Protein AF-A0A9Q9CZK9-F1 (afdb_monomer_lite)

Foldseek 3Di:
DDDDDDDDPPVVVVVVVVVVVVVVVVVVPDPQQQQDCPLVVVLLVQFPWKKKWADDPDDPDDIDIDTDDSVVVSVCVRRFQWDWDDDQFWIWIDTPNGIIMTGGGDPVCRPPPVVVVVSVVSVVVSNVVSVVVVVVSVVVVVVVVVVVVD

Radius of gyration: 21.62 Å; chains: 1; bounding box: 77×28×51 Å

Sequence (150 aa):
MQNTAQIFDLNAKRIEKQAEQTVSQLLVNMDLPNLSCDALKSVLTMTQSIVYISGGVEYGEPRVVRQAEPEQLIYAASNQLFQYEMFDDRIRVTFDGEYTYDLYLDEHHIGDLNILALVKSALDTESEVRSTQNQIHQRKLMAGFEASMF

pLDDT: mean 71.79, std 18.1, range [35.94, 94.0]

Secondary structure (DSSP, 8-state):
---------HHHHHHHHHHHHHHHHHHHHS-------HHHHHHHTTEEEEEEEE--SSTTPPPEEEE--HHHHHHHHHHS-EEEEE-SSEEEEEETTTEEEEEEEPTTTTT-HHHHHHHHHHHHHHHHHHHHHHHHHHHHHHHHHHHT--

Structure (mmCIF, N/CA/C/O backbone):
data_AF-A0A9Q9CZK9-F1
#
_entry.id   AF-A0A9Q9CZK9-F1
#
loop_
_atom_site.group_PDB
_atom_site.id
_atom_site.type_symbol
_atom_site.label_atom_id
_atom_site.label_alt_id
_atom_site.label_comp_id
_atom_site.label_asym_id
_atom_site.label_entity_id
_atom_site.label_seq_id
_atom_site.pdbx_PDB_ins_code
_atom_site.Cartn_x
_atom_site.Cartn_y
_atom_site.Cartn_z
_atom_site.occupancy
_atom_site.B_iso_or_equiv
_atom_site.auth_seq_id
_atom_site.auth_comp_id
_atom_site.auth_asym_id
_atom_site.auth_atom_id
_atom_site.pdbx_PDB_model_num
ATOM 1 N N . MET A 1 1 ? -59.302 -18.366 0.721 1.00 37.88 1 MET A N 1
ATOM 2 C CA . MET A 1 1 ? -57.914 -17.861 0.667 1.00 37.88 1 MET A CA 1
ATOM 3 C C . MET A 1 1 ? -57.723 -16.956 1.876 1.00 37.88 1 MET A C 1
ATOM 5 O O . MET A 1 1 ? -58.452 -15.981 1.990 1.00 37.88 1 MET A O 1
ATOM 9 N N . GLN A 1 2 ? -56.886 -17.353 2.837 1.00 35.94 2 GLN A N 1
ATOM 10 C CA . GLN A 1 2 ? -56.620 -16.576 4.056 1.00 35.94 2 GLN A CA 1
ATOM 11 C C . GLN A 1 2 ? -55.507 -15.560 3.773 1.00 35.94 2 GLN A C 1
ATOM 13 O O . GLN A 1 2 ? -54.472 -15.927 3.227 1.00 35.94 2 GLN A O 1
ATOM 18 N N . ASN A 1 3 ? -55.748 -14.294 4.117 1.00 39.06 3 ASN A N 1
ATOM 19 C CA . ASN A 1 3 ? -54.799 -13.191 3.984 1.00 39.06 3 ASN A CA 1
ATOM 20 C C . ASN A 1 3 ? -53.977 -13.109 5.280 1.00 39.06 3 ASN A C 1
ATOM 22 O O . ASN A 1 3 ? -54.520 -12.768 6.330 1.00 39.06 3 ASN A O 1
ATOM 26 N N . THR A 1 4 ? -52.692 -13.450 5.231 1.00 37.94 4 THR A N 1
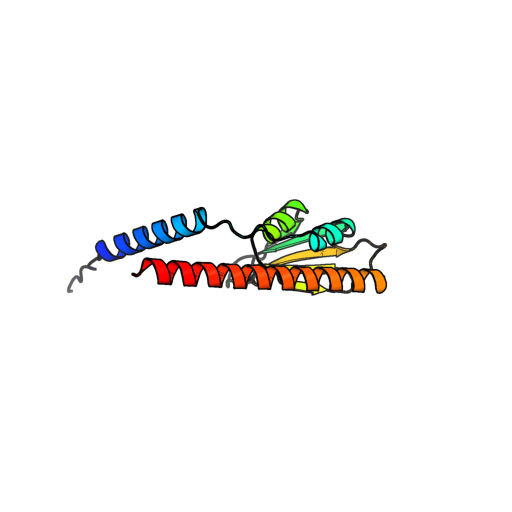ATOM 27 C CA . THR A 1 4 ? -51.752 -13.262 6.343 1.00 37.94 4 THR A CA 1
ATOM 28 C C . THR A 1 4 ? -51.163 -11.856 6.270 1.00 37.94 4 THR A C 1
ATOM 30 O O . THR A 1 4 ? -50.333 -11.558 5.416 1.00 37.94 4 THR A O 1
ATOM 33 N N . ALA A 1 5 ? -51.599 -10.971 7.168 1.00 43.53 5 ALA A N 1
ATOM 34 C CA . ALA A 1 5 ? -50.955 -9.677 7.363 1.00 43.53 5 ALA A CA 1
ATOM 35 C C . ALA A 1 5 ? -49.556 -9.892 7.968 1.00 43.53 5 ALA A C 1
ATOM 37 O O . ALA A 1 5 ? -49.425 -10.486 9.038 1.00 43.53 5 ALA A O 1
ATOM 38 N N . GLN A 1 6 ? -48.513 -9.417 7.283 1.00 50.44 6 GLN A N 1
ATOM 39 C CA . GLN A 1 6 ? -47.160 -9.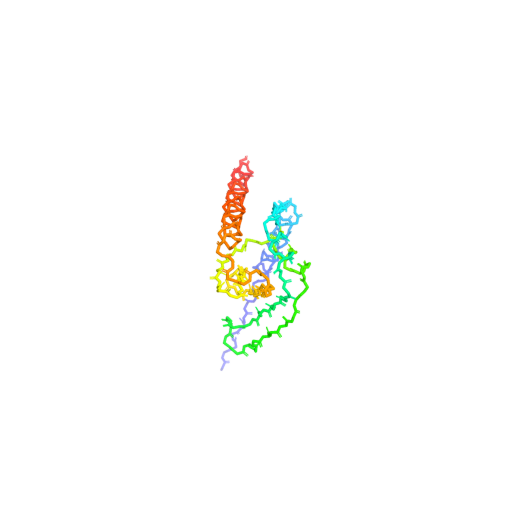349 7.835 1.00 50.44 6 GLN A CA 1
ATOM 40 C C . GLN A 1 6 ? -47.129 -8.261 8.913 1.00 50.44 6 GLN A C 1
ATOM 42 O O . GLN A 1 6 ? -47.262 -7.073 8.616 1.00 50.44 6 GLN A O 1
ATOM 47 N N . ILE A 1 7 ? -46.992 -8.666 10.175 1.00 44.25 7 ILE A N 1
ATOM 48 C CA . ILE A 1 7 ? -46.824 -7.743 11.298 1.00 44.25 7 ILE A CA 1
ATOM 49 C C . ILE A 1 7 ? -45.396 -7.194 11.220 1.00 44.25 7 ILE A C 1
ATOM 51 O O . ILE A 1 7 ? -44.436 -7.884 11.547 1.00 44.25 7 ILE A O 1
ATOM 55 N N . PHE A 1 8 ? -45.256 -5.957 10.743 1.00 43.50 8 PHE A N 1
ATOM 56 C CA . PHE A 1 8 ? -43.999 -5.218 10.806 1.00 43.50 8 PHE A CA 1
ATOM 57 C C . PHE A 1 8 ? -43.785 -4.721 12.235 1.00 43.50 8 PHE A C 1
ATOM 59 O O . PHE A 1 8 ? -44.473 -3.805 12.690 1.00 43.50 8 PHE A O 1
ATOM 66 N N . ASP A 1 9 ? -42.820 -5.315 12.935 1.00 49.69 9 ASP A N 1
ATOM 67 C CA . ASP A 1 9 ? -42.411 -4.858 14.258 1.00 49.69 9 ASP A CA 1
ATOM 68 C C . ASP A 1 9 ? -41.597 -3.558 14.134 1.00 49.69 9 ASP A C 1
ATOM 70 O O . ASP A 1 9 ? -40.387 -3.540 13.896 1.00 49.69 9 ASP A O 1
ATOM 74 N N . LEU A 1 10 ? -42.305 -2.434 14.238 1.00 46.66 10 LEU A N 1
ATOM 75 C CA . LEU A 1 10 ? -41.739 -1.085 14.198 1.00 46.66 10 LEU A CA 1
ATOM 76 C C . LEU A 1 10 ? -40.731 -0.837 15.332 1.00 46.66 10 LEU A C 1
ATOM 78 O O . LEU A 1 10 ? -39.875 0.040 15.189 1.00 46.66 10 LEU A O 1
ATOM 82 N N . ASN A 1 11 ? -40.795 -1.602 16.428 1.00 48.53 11 ASN A N 1
ATOM 83 C CA . ASN A 1 11 ? -39.846 -1.465 17.528 1.00 48.53 11 ASN A CA 1
ATOM 84 C C . ASN A 1 11 ? -38.481 -2.052 17.160 1.00 48.53 11 ASN A C 1
ATOM 86 O O . ASN A 1 11 ? -37.470 -1.425 17.464 1.00 48.53 11 ASN A O 1
ATOM 90 N N . ALA A 1 12 ? -38.438 -3.169 16.425 1.00 50.00 12 ALA A N 1
ATOM 91 C CA . ALA A 1 12 ? -37.184 -3.766 15.956 1.00 50.00 12 ALA A CA 1
ATOM 92 C C . ALA A 1 12 ? -36.405 -2.809 15.034 1.00 50.00 12 ALA A C 1
ATOM 94 O O . ALA A 1 12 ? -35.232 -2.534 15.274 1.00 50.00 12 ALA A O 1
ATOM 95 N N . LYS A 1 13 ? -37.088 -2.182 14.065 1.00 52.78 13 LYS A N 1
ATOM 96 C CA . LYS A 1 13 ? -36.474 -1.178 13.171 1.00 52.78 13 LYS A CA 1
ATOM 97 C C . LYS A 1 13 ? -36.004 0.081 13.898 1.00 52.78 13 LYS A C 1
ATOM 99 O O . LYS A 1 13 ? -35.045 0.726 13.480 1.00 52.78 13 LYS A O 1
ATOM 104 N N . ARG A 1 14 ? -36.695 0.478 14.970 1.00 46.56 14 ARG A N 1
ATOM 105 C CA . ARG A 1 14 ? -36.302 1.636 15.782 1.00 46.56 14 ARG A CA 1
ATOM 106 C C . ARG A 1 14 ? -35.059 1.330 16.625 1.00 46.56 14 ARG A C 1
ATOM 108 O O . ARG A 1 14 ? -34.223 2.217 16.774 1.00 46.56 14 ARG A O 1
ATOM 115 N N . ILE A 1 15 ? -34.931 0.097 17.117 1.00 49.25 15 ILE A N 1
ATOM 116 C CA . ILE A 1 15 ? -33.750 -0.384 17.845 1.00 49.25 15 ILE A CA 1
ATOM 117 C C . ILE A 1 15 ? -32.550 -0.520 16.899 1.00 49.25 15 ILE A C 1
ATOM 119 O O . ILE A 1 15 ? -31.483 -0.023 17.242 1.00 49.25 15 ILE A O 1
ATOM 123 N N . GLU A 1 16 ? -32.719 -1.079 15.694 1.00 44.81 16 GLU A N 1
ATOM 124 C CA . GLU A 1 16 ? -31.659 -1.119 14.667 1.00 44.81 16 GLU A CA 1
ATOM 125 C C . GLU A 1 16 ? -31.155 0.281 14.325 1.00 44.81 16 GLU A C 1
ATOM 127 O O . GLU A 1 16 ? -29.959 0.542 14.382 1.00 44.81 16 GLU A O 1
ATOM 132 N N . LYS A 1 17 ? -32.067 1.225 14.070 1.00 50.62 17 LYS A N 1
ATOM 133 C CA . LYS A 1 17 ? -31.688 2.597 13.722 1.00 50.62 17 LYS A CA 1
ATOM 134 C C . LYS A 1 17 ? -30.999 3.333 14.878 1.00 50.62 17 LYS A C 1
ATOM 136 O O . LYS A 1 17 ? -30.125 4.161 14.643 1.00 50.62 17 LYS A O 1
ATOM 141 N N . GLN A 1 18 ? -31.373 3.039 16.125 1.00 48.50 18 GLN A N 1
ATOM 142 C CA . GLN A 1 18 ? -30.670 3.555 17.303 1.00 48.50 18 GLN A CA 1
ATOM 143 C C . GLN A 1 18 ? -29.299 2.895 17.483 1.00 48.50 18 GLN A C 1
ATOM 145 O O . GLN A 1 18 ? -28.349 3.595 17.819 1.00 48.50 18 GLN A O 1
ATOM 150 N N . ALA A 1 19 ? -29.163 1.596 17.216 1.00 42.44 19 ALA A N 1
ATOM 151 C CA . ALA A 1 19 ? -27.881 0.898 17.249 1.00 42.44 19 ALA A CA 1
ATOM 152 C C . ALA A 1 19 ? -26.938 1.414 16.152 1.00 42.44 19 ALA A C 1
ATOM 154 O O . ALA A 1 19 ? -25.798 1.744 16.453 1.00 42.44 19 ALA A O 1
ATOM 155 N N . GLU A 1 20 ? -27.424 1.609 14.924 1.00 40.88 20 GLU A N 1
ATOM 156 C CA . GLU A 1 20 ? -26.670 2.225 13.824 1.00 40.88 20 GLU A CA 1
ATOM 157 C C . GLU A 1 20 ? -26.231 3.651 14.161 1.00 40.88 20 GLU A C 1
ATOM 159 O O . GLU A 1 20 ? -25.087 4.022 13.906 1.00 40.88 20 GLU A O 1
ATOM 164 N N . GLN A 1 21 ? -27.107 4.450 14.778 1.00 44.31 21 GLN A N 1
ATOM 165 C CA . GLN A 1 21 ? -26.766 5.802 15.228 1.00 44.31 21 GLN A CA 1
ATOM 166 C C . GLN A 1 21 ? -25.753 5.790 16.377 1.00 44.31 21 GLN A C 1
ATOM 168 O O . GLN A 1 21 ? -24.877 6.649 16.411 1.00 44.31 21 GLN A O 1
ATOM 173 N N . THR A 1 22 ? -25.827 4.810 17.276 1.00 44.69 22 THR A N 1
ATOM 174 C CA . THR A 1 22 ? -24.887 4.660 18.397 1.00 44.69 22 THR A CA 1
ATOM 175 C C . THR A 1 22 ? -23.521 4.172 17.911 1.00 44.69 22 THR A C 1
ATOM 177 O O . THR A 1 22 ? -22.503 4.727 18.308 1.00 44.69 22 THR A O 1
ATOM 180 N N . 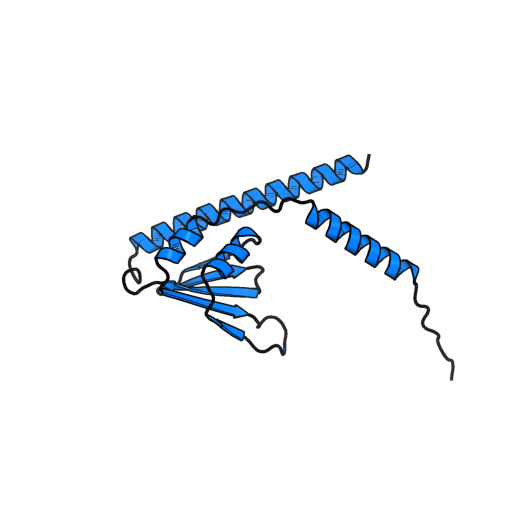VAL A 1 23 ? -23.479 3.207 16.986 1.00 42.53 23 VAL A N 1
ATOM 181 C CA . VAL A 1 23 ? -22.249 2.730 16.332 1.00 42.53 23 VAL A CA 1
ATOM 182 C C . VAL A 1 23 ? -21.626 3.847 15.497 1.00 42.53 23 VAL A C 1
ATOM 184 O O . VAL A 1 23 ? -20.431 4.089 15.607 1.00 42.53 23 VAL A O 1
ATOM 187 N N . SER A 1 24 ? -22.429 4.606 14.746 1.00 36.31 24 SER A N 1
ATOM 188 C CA . SER A 1 24 ? -21.943 5.760 13.977 1.00 36.31 24 SER A CA 1
ATOM 189 C C . SER A 1 24 ? -21.408 6.878 14.881 1.00 36.31 24 SER A C 1
ATOM 191 O O . SER A 1 24 ? -20.394 7.486 14.557 1.00 36.31 24 SER A O 1
ATOM 193 N N . GLN A 1 25 ? -22.030 7.140 16.037 1.00 37.00 25 GLN A N 1
ATOM 194 C CA . GLN A 1 25 ? -21.534 8.126 17.011 1.00 37.00 25 GLN A CA 1
ATOM 195 C C . GLN A 1 25 ? -20.298 7.644 17.790 1.00 37.00 25 GLN A C 1
ATOM 197 O O . GLN A 1 25 ? -19.461 8.467 18.160 1.00 37.00 25 GLN A O 1
ATOM 202 N N . LEU A 1 26 ? -20.154 6.334 18.016 1.00 42.31 26 LEU A N 1
ATOM 203 C CA . LEU A 1 26 ? -18.946 5.731 18.591 1.00 42.31 26 LEU A CA 1
ATOM 204 C C . LEU A 1 26 ? -17.778 5.770 17.597 1.00 42.31 26 LEU A C 1
ATOM 206 O O . LEU A 1 26 ? -16.672 6.130 17.984 1.00 42.31 26 LEU A O 1
ATOM 210 N N . LEU A 1 27 ? -18.032 5.491 16.316 1.00 43.06 27 LEU A N 1
ATOM 211 C CA . LEU A 1 27 ? -17.027 5.544 15.248 1.00 43.06 27 LEU A CA 1
ATOM 212 C C . LEU A 1 27 ? -16.548 6.973 14.949 1.00 43.06 27 LEU A C 1
ATOM 214 O O . LEU A 1 27 ? -15.380 7.161 14.637 1.00 43.06 27 LEU A O 1
ATOM 218 N N . VAL A 1 28 ? -17.418 7.982 15.077 1.00 44.12 28 VAL A N 1
ATOM 219 C CA . VAL A 1 28 ? -17.069 9.400 14.840 1.00 44.12 28 VAL A CA 1
ATOM 220 C C . VAL A 1 28 ? -16.275 10.023 16.002 1.00 44.12 28 VAL A C 1
ATOM 222 O O . VAL A 1 28 ? -15.544 10.983 15.784 1.00 44.12 28 VAL A O 1
ATOM 225 N N . ASN A 1 29 ? -16.372 9.473 17.219 1.00 39.31 29 ASN A N 1
ATOM 226 C CA . ASN A 1 29 ? -15.594 9.921 18.387 1.00 39.31 29 ASN A CA 1
ATOM 227 C C . ASN A 1 29 ? -14.375 9.037 18.693 1.00 39.31 29 ASN A C 1
ATOM 229 O O . ASN A 1 29 ? -13.624 9.317 19.630 1.00 39.31 29 ASN A O 1
ATOM 233 N N . MET A 1 30 ? -14.177 7.963 17.933 1.00 43.94 30 MET A N 1
ATOM 234 C CA . MET A 1 30 ? -12.943 7.201 17.964 1.00 43.94 30 MET A CA 1
ATOM 235 C C . MET A 1 30 ? -11.958 7.883 17.023 1.00 43.94 30 MET A C 1
ATOM 237 O O . MET A 1 30 ? -12.102 7.786 15.809 1.00 43.94 30 MET A O 1
ATOM 241 N N . ASP A 1 31 ? -10.951 8.554 17.587 1.00 47.28 31 ASP A N 1
ATOM 242 C CA . ASP A 1 31 ? -9.704 8.834 16.876 1.00 47.28 31 ASP A CA 1
ATOM 243 C C . ASP A 1 31 ? -9.207 7.500 16.303 1.00 47.28 31 ASP A C 1
ATOM 245 O O . ASP A 1 31 ? -8.590 6.691 17.010 1.00 47.28 31 ASP A O 1
ATOM 249 N N . LEU A 1 32 ? -9.528 7.231 15.034 1.00 50.25 32 LEU A N 1
ATOM 250 C CA . LEU A 1 32 ? -8.851 6.194 14.278 1.00 50.25 32 LEU A CA 1
ATOM 251 C C . LEU A 1 32 ? -7.363 6.520 14.411 1.00 50.25 32 LEU A C 1
ATOM 253 O O . LEU A 1 32 ? -6.982 7.676 14.190 1.00 50.25 32 LEU A O 1
ATOM 257 N N . PRO A 1 33 ? -6.520 5.567 14.843 1.00 51.78 33 PRO A N 1
ATOM 258 C CA . PRO A 1 33 ? -5.098 5.835 14.927 1.00 51.78 33 PRO A CA 1
ATOM 259 C C . PRO A 1 33 ? -4.665 6.306 13.542 1.00 51.78 33 PRO A C 1
ATOM 261 O O . PRO A 1 33 ? -4.838 5.573 12.577 1.00 51.78 33 PRO A O 1
ATOM 264 N N . ASN A 1 34 ? -4.170 7.539 13.433 1.00 60.00 34 ASN A N 1
ATOM 265 C CA . ASN A 1 34 ? -3.579 8.016 12.192 1.00 60.00 34 ASN A CA 1
ATOM 266 C C . ASN A 1 34 ? -2.349 7.139 11.942 1.00 60.00 34 ASN A C 1
ATOM 268 O O . ASN A 1 34 ? -1.310 7.311 12.587 1.00 60.00 34 ASN A O 1
ATOM 272 N N . LEU A 1 35 ? -2.525 6.106 11.120 1.00 66.50 35 LEU A N 1
ATOM 273 C CA . LEU A 1 35 ? -1.511 5.088 10.910 1.00 66.50 35 LEU A CA 1
ATOM 274 C C . LEU A 1 35 ? -0.381 5.719 10.093 1.00 66.50 35 LEU A C 1
ATOM 276 O O . LEU A 1 35 ? -0.628 6.316 9.043 1.00 66.50 35 LEU A O 1
ATOM 280 N N . SER A 1 36 ? 0.864 5.590 10.565 1.00 76.75 36 SER A N 1
ATOM 281 C CA . SER A 1 36 ? 2.017 6.019 9.766 1.00 76.75 36 SER A CA 1
ATOM 282 C C . SER A 1 36 ? 2.008 5.285 8.420 1.00 76.75 36 SER A C 1
ATOM 284 O O . SER A 1 36 ? 1.629 4.116 8.336 1.00 76.75 36 SER A O 1
ATOM 286 N N . CYS A 1 37 ? 2.375 6.027 7.378 1.00 81.38 37 CYS A N 1
ATOM 287 C CA . CYS A 1 37 ? 2.451 5.567 5.992 1.00 81.38 37 CYS A CA 1
ATOM 288 C C . CYS A 1 37 ? 3.817 5.935 5.391 1.00 81.38 37 CYS A C 1
ATOM 290 O O . CYS A 1 37 ? 3.916 6.220 4.200 1.00 81.38 37 CYS A O 1
ATOM 292 N N . ASP A 1 38 ? 4.849 6.085 6.217 1.00 84.50 38 ASP A N 1
ATOM 293 C CA . ASP A 1 38 ? 6.135 6.646 5.804 1.00 84.50 38 ASP A CA 1
ATOM 294 C C . ASP A 1 38 ? 6.938 5.668 4.935 1.00 84.50 38 ASP A C 1
ATOM 296 O O . ASP A 1 38 ? 7.596 6.094 3.977 1.00 84.50 38 ASP A O 1
ATOM 300 N N . ALA A 1 39 ? 6.817 4.360 5.183 1.00 85.56 39 ALA A N 1
ATOM 301 C CA . ALA A 1 39 ? 7.368 3.342 4.295 1.00 85.56 39 ALA A CA 1
ATOM 302 C C . ALA A 1 39 ? 6.637 3.362 2.947 1.00 85.56 39 ALA A C 1
ATOM 304 O O . ALA A 1 39 ? 7.284 3.436 1.902 1.00 85.56 39 ALA A O 1
ATOM 305 N N . LEU A 1 40 ? 5.300 3.400 2.955 1.00 88.19 40 LEU A N 1
ATOM 306 C CA . LEU A 1 40 ? 4.512 3.460 1.721 1.00 88.19 40 LEU A CA 1
ATOM 307 C C . LEU A 1 40 ? 4.776 4.741 0.909 1.00 88.19 40 LEU A C 1
ATOM 309 O O . LEU A 1 40 ? 4.926 4.681 -0.310 1.00 88.19 40 LEU A O 1
ATOM 313 N N . LYS A 1 41 ? 4.921 5.896 1.569 1.00 89.94 41 LYS A N 1
ATOM 314 C CA . LYS A 1 41 ? 5.344 7.153 0.923 1.00 89.94 41 LYS A CA 1
ATOM 315 C C . LYS A 1 41 ? 6.724 7.035 0.289 1.00 89.94 41 LYS A C 1
ATOM 317 O O . LYS A 1 41 ? 6.936 7.580 -0.788 1.00 89.94 41 LYS A O 1
ATOM 322 N N . SER A 1 42 ? 7.649 6.330 0.937 1.00 87.44 42 SER A N 1
ATOM 323 C CA . SER A 1 42 ? 8.984 6.100 0.380 1.00 87.44 42 SER A CA 1
ATOM 324 C C . SER A 1 42 ? 8.902 5.250 -0.888 1.00 87.44 42 SER A C 1
ATOM 326 O O . SER A 1 42 ? 9.487 5.622 -1.900 1.00 87.44 42 SER A O 1
ATOM 328 N N . VAL A 1 43 ? 8.093 4.184 -0.886 1.00 89.19 43 VAL A N 1
ATOM 329 C CA . VAL A 1 43 ? 7.838 3.356 -2.081 1.00 89.19 43 VAL A CA 1
ATOM 330 C C . VAL A 1 43 ? 7.260 4.176 -3.235 1.00 89.19 43 VAL A C 1
ATOM 332 O O . VAL A 1 43 ? 7.671 4.010 -4.384 1.00 89.19 43 VAL A O 1
ATOM 335 N N . LEU A 1 44 ? 6.352 5.108 -2.943 1.00 90.06 44 LEU A N 1
ATOM 336 C CA . LEU A 1 44 ? 5.742 5.967 -3.958 1.00 90.06 44 LEU A CA 1
ATOM 337 C C . LEU A 1 44 ? 6.753 6.859 -4.692 1.00 90.06 44 LEU A C 1
ATOM 339 O O . LEU A 1 44 ? 6.518 7.200 -5.845 1.00 90.06 44 LEU A O 1
ATOM 343 N N . THR A 1 45 ? 7.899 7.183 -4.083 1.00 88.94 45 THR A N 1
ATOM 344 C CA . THR A 1 45 ? 8.970 7.934 -4.773 1.00 88.94 45 THR A CA 1
ATOM 345 C C . THR A 1 45 ? 9.668 7.134 -5.876 1.00 88.94 45 THR A C 1
ATOM 347 O O . THR A 1 45 ? 10.314 7.721 -6.737 1.00 88.94 45 THR A O 1
ATOM 350 N N . MET A 1 46 ? 9.511 5.810 -5.852 1.00 88.00 46 MET A N 1
ATOM 351 C CA . MET A 1 46 ? 10.133 4.836 -6.758 1.00 88.00 46 MET A CA 1
ATOM 352 C C . MET A 1 46 ? 9.094 4.200 -7.694 1.00 88.00 46 MET A C 1
ATOM 354 O O . MET A 1 46 ? 9.376 3.233 -8.400 1.00 88.00 46 MET A O 1
ATOM 358 N N . THR A 1 47 ? 7.853 4.691 -7.633 1.00 89.25 47 THR A N 1
ATOM 359 C CA . THR A 1 47 ? 6.700 4.150 -8.349 1.00 89.25 47 THR A CA 1
ATOM 360 C C . THR A 1 47 ? 6.426 5.009 -9.577 1.00 89.25 47 THR A C 1
ATOM 362 O O . THR A 1 47 ? 6.190 6.210 -9.467 1.00 89.25 47 THR A O 1
ATOM 365 N N . GLN A 1 48 ? 6.419 4.392 -10.754 1.00 91.25 48 GLN A N 1
ATOM 366 C CA . GLN A 1 48 ? 6.120 5.071 -12.013 1.00 91.25 48 GLN A CA 1
ATOM 367 C C . GLN A 1 48 ? 4.613 5.200 -12.255 1.00 91.25 48 GLN A C 1
ATOM 369 O O . GLN A 1 48 ? 4.148 6.192 -12.815 1.00 91.25 48 GLN A O 1
ATOM 374 N N . SER A 1 49 ? 3.839 4.182 -11.873 1.00 92.06 49 SER A N 1
ATOM 375 C CA . SER A 1 49 ? 2.388 4.192 -12.044 1.00 92.06 49 SER A CA 1
ATOM 376 C C . SER A 1 49 ? 1.688 3.374 -10.968 1.00 92.06 49 SER A C 1
ATOM 378 O O . SER A 1 49 ? 2.229 2.388 -10.466 1.00 92.06 49 SER A O 1
ATOM 380 N N . ILE A 1 50 ? 0.471 3.791 -10.621 1.00 91.81 50 ILE A N 1
ATOM 381 C CA . ILE A 1 50 ? -0.370 3.113 -9.639 1.00 91.81 50 ILE A CA 1
ATOM 382 C C . ILE A 1 50 ? -1.667 2.718 -10.327 1.00 91.81 50 ILE A C 1
ATOM 384 O O . ILE A 1 50 ? -2.351 3.549 -10.933 1.00 91.81 50 ILE A O 1
ATOM 388 N N . VAL A 1 51 ? -2.015 1.443 -10.220 1.00 91.38 51 VAL A N 1
ATOM 389 C CA . VAL A 1 51 ? -3.251 0.894 -10.767 1.00 91.38 51 VAL A CA 1
ATOM 390 C C . VAL A 1 51 ? -4.128 0.426 -9.620 1.00 91.38 51 VAL A C 1
ATOM 392 O O . VAL A 1 51 ? -3.774 -0.493 -8.892 1.00 91.38 51 VAL A O 1
ATOM 395 N N . TYR A 1 52 ? -5.293 1.045 -9.485 1.00 87.94 52 TYR A N 1
ATOM 396 C CA . TYR A 1 52 ? -6.350 0.597 -8.597 1.00 87.94 52 TYR A CA 1
ATOM 397 C C . TYR A 1 52 ? -7.239 -0.431 -9.288 1.00 87.94 52 TYR A C 1
ATOM 399 O O . TYR A 1 52 ? -7.639 -0.280 -10.448 1.00 87.94 52 TYR A O 1
ATOM 407 N N . ILE A 1 53 ? -7.572 -1.470 -8.538 1.00 84.75 53 ILE A N 1
ATOM 408 C CA . ILE A 1 53 ? -8.388 -2.589 -8.965 1.00 84.75 53 ILE A CA 1
ATOM 409 C C . ILE A 1 53 ? -9.499 -2.752 -7.926 1.00 84.75 53 ILE A C 1
ATOM 411 O O . ILE A 1 53 ? -9.236 -3.125 -6.783 1.00 84.75 53 ILE A O 1
ATOM 415 N N . SER A 1 54 ? -10.740 -2.506 -8.346 1.00 74.19 54 SER A N 1
ATOM 416 C CA . SER A 1 54 ? -11.944 -2.787 -7.557 1.00 74.19 54 SER A CA 1
ATOM 417 C C . SER A 1 54 ? -12.860 -3.756 -8.276 1.00 74.19 54 SER A C 1
ATOM 419 O O . SER A 1 54 ? -13.032 -3.651 -9.491 1.00 74.19 54 SER A O 1
ATOM 421 N N . GLY A 1 55 ? -13.523 -4.632 -7.531 1.00 56.59 55 GLY A N 1
ATOM 422 C CA . GLY A 1 55 ? -14.552 -5.510 -8.080 1.00 56.59 55 GLY A CA 1
ATOM 423 C C . GLY A 1 55 ? -13.982 -6.844 -8.558 1.00 56.59 55 GLY A C 1
ATOM 424 O O . GLY A 1 55 ? -13.045 -6.921 -9.354 1.00 56.59 55 GLY A O 1
ATOM 425 N N . GLY A 1 56 ? -14.571 -7.907 -8.029 1.00 50.56 56 GLY A N 1
ATOM 426 C CA . GLY A 1 56 ? -14.119 -9.290 -8.166 1.00 50.56 56 GLY A CA 1
ATOM 427 C C . GLY A 1 56 ? -14.593 -10.190 -7.023 1.00 50.56 56 GLY A C 1
ATOM 428 O O . GLY A 1 56 ? -14.371 -11.395 -7.087 1.00 50.56 56 GLY A O 1
ATOM 429 N N . VAL A 1 57 ? -15.240 -9.616 -6.002 1.00 50.34 57 VAL A N 1
ATOM 430 C CA . VAL A 1 57 ? -15.625 -10.327 -4.776 1.00 50.34 57 VAL A CA 1
ATOM 431 C C . VAL A 1 57 ? -17.115 -10.677 -4.745 1.00 50.34 57 VAL A C 1
ATOM 433 O O . VAL A 1 57 ? -17.483 -11.716 -4.202 1.00 50.34 57 VAL A O 1
ATOM 436 N N . GLU A 1 58 ? -17.959 -9.923 -5.459 1.00 46.31 58 GLU A N 1
ATOM 437 C CA . GLU A 1 58 ? -19.365 -10.272 -5.686 1.00 46.31 58 GLU A CA 1
ATOM 438 C C . GLU A 1 58 ? -19.617 -10.800 -7.107 1.00 46.31 58 GLU A C 1
ATOM 440 O O . GLU A 1 58 ? -19.171 -10.244 -8.116 1.00 46.31 58 GLU A O 1
ATOM 445 N N . TYR A 1 59 ? -20.354 -11.912 -7.192 1.00 46.38 59 TYR A N 1
ATOM 446 C CA . TYR A 1 59 ? -20.697 -12.562 -8.454 1.00 46.38 59 TYR A CA 1
ATOM 447 C C . TYR A 1 59 ? -21.604 -11.651 -9.295 1.00 46.38 59 TYR A C 1
ATOM 449 O O . TYR A 1 59 ? -22.791 -11.513 -9.009 1.00 46.38 59 TYR A O 1
ATOM 457 N N . GLY A 1 60 ? -21.053 -11.061 -10.358 1.00 57.28 60 GLY A N 1
ATOM 458 C CA . GLY A 1 60 ? -21.800 -10.237 -11.314 1.00 57.28 60 GLY A CA 1
ATOM 459 C C . GLY A 1 60 ? -21.398 -8.762 -11.358 1.00 57.28 60 GLY A C 1
ATOM 460 O O . GLY A 1 60 ? -21.857 -8.062 -12.262 1.00 57.28 60 GLY A O 1
ATOM 461 N N . GLU A 1 61 ? -20.518 -8.294 -10.468 1.00 57.28 61 GLU A N 1
ATOM 462 C CA . GLU A 1 61 ? -19.983 -6.934 -10.568 1.00 57.28 61 GLU A CA 1
ATOM 463 C C . GLU A 1 61 ? -18.790 -6.861 -11.538 1.00 57.28 61 GLU A C 1
ATOM 465 O O . GLU A 1 61 ? -17.868 -7.683 -11.470 1.00 57.28 61 GLU A O 1
ATOM 470 N N . PRO A 1 62 ? -18.773 -5.891 -12.470 1.00 63.03 62 PRO A N 1
ATOM 471 C CA . PRO A 1 62 ? -17.666 -5.737 -13.397 1.00 63.03 62 PRO A CA 1
ATOM 472 C C . PRO A 1 62 ? -16.415 -5.263 -12.655 1.00 63.03 62 PRO A C 1
ATOM 474 O O . PRO A 1 62 ? -16.433 -4.254 -11.953 1.00 63.03 62 PRO A O 1
ATOM 477 N N . ARG A 1 63 ? -15.297 -5.959 -12.875 1.00 69.62 63 ARG A N 1
ATOM 478 C CA . ARG A 1 63 ? -13.980 -5.513 -12.417 1.00 69.62 63 ARG A CA 1
ATOM 479 C C . ARG A 1 63 ? -13.650 -4.164 -13.048 1.00 69.62 63 ARG A C 1
ATOM 481 O O . ARG A 1 63 ? -13.635 -4.018 -14.271 1.00 69.62 63 ARG A O 1
ATOM 488 N N . VAL A 1 64 ? -13.355 -3.190 -12.204 1.00 73.38 64 VAL A N 1
ATOM 489 C CA . VAL A 1 64 ? -12.956 -1.843 -12.587 1.00 73.38 64 VAL A CA 1
ATOM 490 C C . VAL A 1 64 ? -11.465 -1.699 -12.319 1.00 73.38 64 VAL A C 1
ATOM 492 O O . VAL A 1 64 ? -10.999 -1.858 -11.195 1.00 73.38 64 VAL A O 1
ATOM 495 N N . VAL A 1 65 ? -10.721 -1.388 -13.376 1.00 82.94 65 VAL A N 1
ATOM 496 C CA . VAL A 1 65 ? -9.291 -1.082 -13.318 1.00 82.94 65 VAL A CA 1
ATOM 497 C C . VAL A 1 65 ? -9.122 0.384 -13.686 1.00 82.94 65 VAL A C 1
ATOM 499 O O . VAL A 1 65 ? -9.623 0.819 -14.727 1.00 82.94 65 VAL A O 1
ATOM 502 N N . ARG A 1 66 ? -8.473 1.161 -12.820 1.00 85.06 66 ARG A N 1
ATOM 503 C CA . ARG A 1 66 ? -8.260 2.601 -13.014 1.00 85.06 66 ARG A CA 1
ATOM 504 C C . ARG A 1 66 ? -6.854 2.984 -12.593 1.00 85.06 66 ARG A C 1
ATOM 506 O O . ARG A 1 66 ? -6.300 2.395 -11.675 1.00 85.06 66 ARG A O 1
ATOM 513 N N . GLN A 1 67 ? -6.301 4.000 -13.241 1.00 87.69 67 GLN A N 1
ATOM 514 C CA . GLN A 1 67 ? -5.115 4.662 -12.718 1.00 87.69 67 GLN A CA 1
ATOM 515 C C . GLN A 1 67 ? -5.494 5.401 -11.433 1.00 87.69 67 GLN A C 1
ATOM 517 O O . GLN A 1 67 ? -6.564 6.014 -11.367 1.00 87.69 67 GLN A O 1
ATOM 522 N N . ALA A 1 68 ? -4.647 5.285 -10.418 1.00 87.19 68 ALA A N 1
ATOM 523 C CA . ALA A 1 68 ? -4.833 5.937 -9.135 1.00 87.19 68 ALA A CA 1
ATOM 524 C C . ALA A 1 68 ? -3.726 6.954 -8.885 1.00 87.19 68 ALA A C 1
ATOM 526 O O . ALA A 1 68 ? -2.597 6.792 -9.348 1.00 87.19 68 ALA A O 1
ATOM 527 N N . GLU A 1 69 ? -4.070 7.985 -8.126 1.00 85.44 69 GLU A N 1
ATOM 528 C CA . GLU A 1 69 ? -3.107 8.975 -7.659 1.00 85.44 69 GLU A CA 1
ATOM 529 C C . GLU A 1 69 ? -2.490 8.521 -6.322 1.00 85.44 69 GLU A C 1
ATOM 531 O O . GLU A 1 69 ? -3.178 7.868 -5.521 1.00 85.44 69 GLU A O 1
ATOM 536 N N . PRO A 1 70 ? -1.221 8.867 -6.035 1.00 88.25 70 PRO A N 1
ATOM 537 C CA . PRO A 1 70 ? -0.550 8.531 -4.776 1.00 88.25 70 PRO A CA 1
ATOM 538 C C . PRO A 1 70 ? -1.365 8.898 -3.529 1.00 88.25 70 PRO A C 1
ATOM 540 O O . PRO A 1 70 ? -1.422 8.135 -2.561 1.00 88.25 70 PRO A O 1
ATOM 543 N N . GLU A 1 71 ? -2.054 10.038 -3.557 1.00 86.44 71 GLU A N 1
ATOM 544 C CA . GLU A 1 71 ? -2.872 10.538 -2.454 1.00 86.44 71 GLU A CA 1
ATOM 545 C C . GLU A 1 71 ? -4.038 9.603 -2.123 1.00 86.44 71 GLU A C 1
ATOM 547 O O . GLU A 1 71 ? -4.410 9.484 -0.957 1.00 86.44 71 GLU A O 1
ATOM 552 N N . GLN A 1 72 ? -4.598 8.909 -3.119 1.00 85.06 72 GLN A N 1
ATOM 553 C CA . GLN A 1 72 ? -5.694 7.961 -2.903 1.00 85.06 72 GLN A CA 1
ATOM 554 C C . GLN A 1 72 ? -5.213 6.737 -2.122 1.00 85.06 72 GLN A C 1
ATOM 556 O O . GLN A 1 72 ? -5.889 6.294 -1.194 1.00 85.06 72 GLN A O 1
ATOM 561 N N . LEU A 1 73 ? -4.026 6.225 -2.461 1.00 86.75 73 LEU A N 1
ATOM 562 C CA . LEU A 1 73 ? -3.408 5.111 -1.749 1.00 86.75 73 LEU A CA 1
ATOM 563 C C . LEU A 1 73 ? -3.031 5.507 -0.316 1.00 86.75 73 LEU A C 1
ATOM 565 O O . LEU A 1 73 ? -3.317 4.764 0.621 1.00 86.75 73 LEU A O 1
ATOM 569 N N . ILE A 1 74 ? -2.409 6.677 -0.134 1.00 88.19 74 ILE A N 1
ATOM 570 C CA . ILE A 1 74 ? -2.022 7.164 1.198 1.00 88.19 74 ILE A CA 1
ATOM 571 C C . ILE A 1 74 ? -3.247 7.412 2.070 1.00 88.19 74 ILE A C 1
ATOM 573 O O . ILE A 1 74 ? -3.229 7.059 3.245 1.00 88.19 74 ILE A O 1
ATOM 577 N N . TYR A 1 75 ? -4.322 7.961 1.504 1.00 85.31 75 TYR A N 1
ATOM 578 C CA . TYR A 1 75 ? -5.572 8.133 2.231 1.00 85.31 75 TYR A CA 1
ATOM 579 C C . TYR A 1 75 ? -6.164 6.787 2.677 1.00 85.31 75 TYR A C 1
ATOM 581 O O . TYR A 1 75 ? -6.578 6.655 3.828 1.00 85.31 75 TYR A O 1
ATOM 589 N N . ALA A 1 76 ? -6.168 5.763 1.817 1.00 83.94 76 ALA A N 1
ATOM 590 C CA . ALA A 1 76 ? -6.586 4.420 2.225 1.00 83.94 76 ALA A CA 1
ATOM 591 C C . ALA A 1 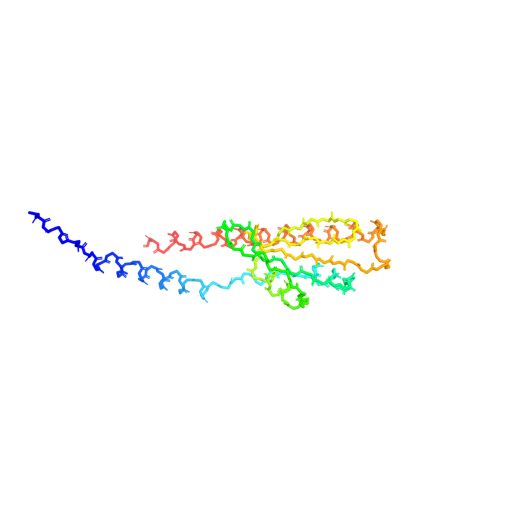76 ? -5.679 3.876 3.349 1.00 83.94 76 ALA A C 1
ATOM 593 O O . ALA A 1 76 ? -6.163 3.453 4.400 1.00 83.94 76 ALA A O 1
ATOM 594 N N . ALA A 1 77 ? -4.357 3.996 3.197 1.00 85.19 77 ALA A N 1
ATOM 595 C CA . ALA A 1 77 ? -3.364 3.552 4.178 1.00 85.19 77 ALA A CA 1
ATOM 596 C C . ALA A 1 77 ? -3.418 4.275 5.528 1.00 85.19 77 ALA A C 1
ATOM 598 O O . ALA A 1 77 ? -3.174 3.645 6.560 1.00 85.19 77 ALA A O 1
ATOM 599 N N . SER A 1 78 ? -3.794 5.550 5.573 1.00 82.62 78 SER A N 1
ATOM 600 C CA . SER A 1 78 ? -3.929 6.260 6.849 1.00 82.62 78 SER A CA 1
ATOM 601 C C . SER A 1 78 ? -5.141 5.800 7.660 1.00 82.62 78 SER A C 1
ATOM 603 O O . SER A 1 78 ? -5.156 5.981 8.875 1.00 82.62 78 SER A O 1
ATOM 605 N N . ASN A 1 79 ? -6.143 5.205 7.002 1.00 79.88 79 ASN A N 1
ATOM 606 C CA . ASN A 1 79 ? -7.428 4.858 7.614 1.00 79.88 79 ASN A CA 1
ATOM 607 C C . ASN A 1 79 ? -7.654 3.344 7.772 1.00 79.88 79 ASN A C 1
ATOM 609 O O . ASN A 1 79 ? -8.469 2.936 8.597 1.00 79.88 79 ASN A O 1
ATOM 613 N N . GLN A 1 80 ? -6.957 2.506 7.000 1.00 79.94 80 GLN A N 1
ATOM 614 C CA . GLN A 1 80 ? -7.207 1.064 6.926 1.00 79.94 80 GLN A CA 1
ATOM 615 C C . GLN A 1 80 ? -5.910 0.263 6.982 1.00 79.94 80 GLN A C 1
ATOM 617 O O . GLN A 1 80 ? -4.912 0.643 6.371 1.00 79.94 80 GLN A O 1
ATOM 622 N N . LEU A 1 81 ? -5.925 -0.889 7.660 1.00 85.00 81 LEU A N 1
ATOM 623 C CA . LEU A 1 81 ? -4.816 -1.841 7.570 1.00 85.00 81 LEU A CA 1
ATOM 624 C C . LEU A 1 81 ? -4.710 -2.391 6.143 1.00 85.00 81 LEU A C 1
ATOM 626 O O . LEU A 1 81 ? -5.718 -2.641 5.489 1.00 85.00 81 LEU A O 1
ATOM 630 N N . PHE A 1 82 ? -3.480 -2.614 5.685 1.00 87.50 82 PHE A N 1
ATOM 631 C CA . PHE A 1 82 ? -3.224 -3.258 4.401 1.00 87.50 82 PHE A CA 1
ATOM 632 C C . PHE A 1 82 ? -2.277 -4.437 4.553 1.00 87.50 82 PHE A C 1
ATOM 634 O O . PHE A 1 82 ? -1.435 -4.477 5.455 1.00 87.50 82 PHE A O 1
ATOM 641 N N . GLN A 1 83 ? -2.399 -5.369 3.620 1.00 90.00 83 GLN A N 1
ATOM 642 C CA . GLN A 1 83 ? -1.396 -6.381 3.325 1.00 90.00 83 GLN A CA 1
ATOM 643 C C . GLN A 1 83 ? -0.654 -5.978 2.059 1.00 90.00 83 GLN A C 1
ATOM 645 O O . GLN A 1 83 ? -1.187 -5.231 1.237 1.00 90.00 83 GLN A O 1
ATOM 650 N N . TYR A 1 84 ? 0.566 -6.469 1.893 1.00 92.06 84 TYR A N 1
ATOM 651 C CA . TYR A 1 84 ? 1.318 -6.230 0.676 1.00 92.06 84 TYR A CA 1
ATOM 652 C C . TYR A 1 84 ? 1.999 -7.507 0.184 1.00 92.06 84 TYR A C 1
ATOM 654 O O . TYR A 1 84 ? 2.302 -8.407 0.966 1.00 92.06 84 TYR A O 1
ATOM 662 N N . GLU A 1 85 ? 2.228 -7.572 -1.120 1.00 91.44 85 GLU A N 1
ATOM 663 C CA . GLU A 1 85 ? 2.936 -8.650 -1.801 1.00 91.44 85 GLU A CA 1
ATOM 664 C C . GLU A 1 85 ? 3.913 -8.030 -2.804 1.00 91.44 85 GLU A C 1
ATOM 666 O O . GLU A 1 85 ? 3.566 -7.089 -3.521 1.00 91.44 85 GLU A O 1
ATOM 671 N N . MET A 1 86 ? 5.149 -8.526 -2.836 1.00 89.06 86 MET A N 1
ATOM 672 C CA . MET A 1 86 ? 6.180 -8.031 -3.747 1.00 89.06 86 MET A CA 1
ATOM 673 C C . MET A 1 86 ? 6.317 -8.953 -4.952 1.00 89.06 86 MET A C 1
ATOM 675 O O . MET A 1 86 ? 6.468 -10.164 -4.800 1.00 89.06 86 MET A O 1
ATOM 679 N N . PHE A 1 87 ? 6.313 -8.349 -6.133 1.00 87.75 87 PHE A N 1
ATOM 680 C CA . PHE A 1 87 ? 6.643 -8.972 -7.407 1.00 87.75 87 PHE A CA 1
ATOM 681 C C . PHE A 1 87 ? 7.927 -8.339 -7.955 1.00 87.75 87 PHE A C 1
ATOM 683 O O . PHE A 1 87 ? 8.396 -7.323 -7.441 1.00 87.75 87 PHE A O 1
ATOM 690 N N . ASP A 1 88 ? 8.480 -8.926 -9.015 1.00 82.25 88 ASP A N 1
ATOM 691 C CA . ASP A 1 88 ? 9.727 -8.450 -9.627 1.00 82.25 88 ASP A CA 1
ATOM 692 C C . ASP A 1 88 ? 9.620 -7.008 -10.164 1.00 82.25 88 ASP A C 1
ATOM 694 O O . ASP A 1 88 ? 10.601 -6.265 -10.148 1.00 82.25 88 ASP A O 1
ATOM 698 N N . ASP A 1 89 ? 8.432 -6.610 -10.629 1.00 84.00 89 ASP A N 1
ATOM 699 C CA . ASP A 1 89 ? 8.157 -5.341 -11.315 1.00 84.00 89 ASP A CA 1
ATOM 700 C C . ASP A 1 89 ? 7.192 -4.411 -10.559 1.00 84.00 89 ASP A C 1
ATOM 702 O O . ASP A 1 89 ? 7.018 -3.246 -10.926 1.00 84.00 89 ASP A O 1
ATOM 706 N N . ARG A 1 90 ? 6.530 -4.914 -9.513 1.00 90.50 90 ARG A N 1
ATOM 707 C CA . ARG A 1 90 ? 5.500 -4.164 -8.791 1.00 90.50 90 ARG A CA 1
ATOM 708 C C . ARG A 1 90 ? 5.348 -4.592 -7.343 1.00 90.50 90 ARG A C 1
ATOM 710 O O . ARG A 1 90 ? 5.654 -5.719 -6.961 1.00 90.50 90 ARG A O 1
ATOM 717 N N . ILE A 1 91 ? 4.750 -3.712 -6.557 1.00 92.75 91 ILE A N 1
ATOM 718 C CA . ILE A 1 91 ? 4.288 -4.008 -5.204 1.00 92.75 91 ILE A CA 1
ATOM 719 C C . ILE A 1 91 ? 2.769 -3.951 -5.215 1.00 92.75 91 ILE A C 1
ATOM 721 O O . ILE A 1 91 ? 2.178 -2.954 -5.618 1.00 92.75 91 ILE A O 1
ATOM 725 N N . ARG A 1 92 ? 2.127 -5.029 -4.778 1.00 93.31 92 ARG A N 1
ATOM 726 C CA . ARG A 1 92 ? 0.679 -5.088 -4.612 1.00 93.31 92 ARG A CA 1
ATOM 727 C C . ARG A 1 92 ? 0.327 -4.752 -3.179 1.00 93.31 92 ARG A C 1
ATOM 729 O O . ARG A 1 92 ? 0.840 -5.387 -2.268 1.00 93.31 92 ARG A O 1
ATOM 736 N N . VAL A 1 93 ? -0.585 -3.815 -2.978 1.00 92.50 93 VAL A N 1
ATOM 737 C CA . VAL A 1 93 ? -1.137 -3.446 -1.672 1.00 92.50 93 VAL A CA 1
ATOM 738 C C . VAL A 1 93 ? -2.626 -3.759 -1.676 1.00 92.50 93 VAL A C 1
ATOM 740 O O . VAL A 1 93 ? -3.342 -3.341 -2.580 1.00 92.50 93 VAL A O 1
ATOM 743 N N . THR A 1 94 ? -3.094 -4.511 -0.684 1.00 90.38 94 THR A N 1
ATOM 744 C CA . THR A 1 94 ? -4.494 -4.934 -0.568 1.00 90.38 94 THR A CA 1
ATOM 745 C C . THR A 1 94 ? -5.088 -4.454 0.747 1.00 90.38 94 THR A C 1
ATOM 747 O O . THR A 1 94 ? -4.551 -4.745 1.817 1.00 90.38 94 THR A O 1
ATOM 750 N N . PHE A 1 95 ? -6.214 -3.754 0.659 1.00 85.50 95 PHE A N 1
ATOM 751 C CA . PHE A 1 95 ? -7.018 -3.286 1.783 1.00 85.50 95 PHE A CA 1
ATOM 752 C C . PHE A 1 95 ? -8.283 -4.129 1.889 1.00 85.50 95 PHE A C 1
ATOM 754 O O . PHE A 1 95 ? -8.894 -4.465 0.871 1.00 85.50 95 PHE A O 1
ATOM 761 N N . ASP A 1 96 ? -8.647 -4.495 3.118 1.00 78.12 96 ASP A N 1
ATOM 762 C CA . ASP A 1 96 ? -9.865 -5.247 3.451 1.00 78.12 96 ASP A CA 1
ATOM 763 C C . ASP A 1 96 ? -10.079 -6.546 2.639 1.00 78.12 96 ASP A C 1
ATOM 765 O O . ASP A 1 96 ? -11.178 -7.080 2.583 1.00 78.12 96 ASP A O 1
ATOM 769 N N . GLY A 1 97 ? -9.022 -7.083 2.016 1.00 71.19 97 GLY A N 1
ATOM 770 C CA . GLY A 1 97 ? -9.062 -8.280 1.167 1.00 71.19 97 GLY A CA 1
ATOM 771 C C . GLY A 1 97 ? -9.624 -8.072 -0.247 1.00 71.19 97 GLY A C 1
ATOM 772 O O . GLY A 1 97 ? -9.517 -8.982 -1.066 1.00 71.19 97 GLY A O 1
ATOM 773 N N . GLU A 1 98 ? -10.173 -6.896 -0.556 1.00 75.38 98 GLU A N 1
ATOM 774 C CA . GLU A 1 98 ? -10.962 -6.666 -1.777 1.00 75.38 98 GLU A CA 1
ATOM 775 C C . GLU A 1 98 ? -10.454 -5.504 -2.640 1.00 75.38 98 GLU A C 1
ATOM 777 O O . GLU A 1 98 ? -10.622 -5.513 -3.863 1.00 75.38 98 GLU A O 1
ATOM 782 N N . TYR A 1 99 ? -9.818 -4.508 -2.020 1.00 83.12 99 TYR A N 1
ATOM 783 C CA . TYR A 1 99 ? -9.341 -3.308 -2.701 1.00 83.12 99 TYR A CA 1
ATOM 784 C C . TYR A 1 99 ? -7.846 -3.416 -2.948 1.00 83.12 99 TYR A C 1
ATOM 786 O O . TYR A 1 99 ? -7.054 -3.411 -2.005 1.00 83.12 99 TYR A O 1
ATOM 794 N N . THR A 1 100 ? -7.445 -3.499 -4.212 1.00 89.56 100 THR A N 1
ATOM 795 C CA . THR A 1 100 ? -6.047 -3.750 -4.568 1.00 89.56 100 THR A CA 1
ATOM 796 C C . THR A 1 100 ? -5.448 -2.577 -5.331 1.00 89.56 100 THR A C 1
ATOM 798 O O . THR A 1 100 ? -6.051 -2.050 -6.264 1.00 89.56 100 THR A O 1
ATOM 801 N N . TYR A 1 101 ? -4.228 -2.206 -4.963 1.00 91.06 101 TYR A N 1
ATOM 802 C CA . TYR A 1 101 ? -3.392 -1.239 -5.658 1.00 91.06 101 TYR A CA 1
ATOM 803 C C . TYR A 1 101 ? -2.109 -1.931 -6.110 1.00 91.06 101 TYR A C 1
ATOM 805 O O . TYR A 1 101 ? -1.380 -2.475 -5.286 1.00 91.06 101 TYR A O 1
ATOM 813 N N . ASP A 1 102 ? -1.823 -1.893 -7.405 1.00 93.25 102 ASP A N 1
ATOM 814 C CA . ASP A 1 102 ? -0.546 -2.324 -7.967 1.00 93.25 102 ASP A CA 1
ATOM 815 C C . ASP A 1 102 ? 0.329 -1.087 -8.205 1.00 93.25 102 ASP A C 1
ATOM 817 O O . ASP A 1 102 ? -0.023 -0.213 -9.000 1.00 93.25 102 ASP A O 1
ATOM 821 N N . LEU A 1 103 ? 1.453 -1.009 -7.497 1.00 94.00 103 LEU A N 1
ATOM 822 C CA . LEU A 1 103 ? 2.468 0.034 -7.608 1.00 94.00 103 LEU A CA 1
ATOM 823 C C . LEU A 1 103 ? 3.586 -0.484 -8.513 1.00 94.00 103 LEU A C 1
ATOM 825 O O . LEU A 1 103 ? 4.384 -1.317 -8.085 1.00 94.00 103 LEU A O 1
ATOM 829 N N . TYR A 1 104 ? 3.638 -0.020 -9.757 1.00 91.69 104 TYR A N 1
ATOM 830 C CA . TYR A 1 104 ? 4.689 -0.404 -10.699 1.00 91.69 104 TYR A CA 1
ATOM 831 C C . TYR A 1 104 ? 5.944 0.416 -10.436 1.00 91.69 104 TYR A C 1
ATOM 833 O O . TYR A 1 104 ? 5.900 1.650 -10.481 1.00 91.69 104 TYR A O 1
ATOM 841 N N . LEU A 1 105 ? 7.047 -0.274 -10.157 1.00 88.31 105 LEU A N 1
ATOM 842 C CA . LEU A 1 105 ? 8.333 0.360 -9.891 1.00 88.31 105 LEU A CA 1
ATOM 843 C C . LEU A 1 105 ? 8.909 0.932 -11.187 1.00 88.31 105 LEU A C 1
ATOM 845 O O . LEU A 1 105 ? 8.648 0.416 -12.273 1.00 88.31 105 LEU A O 1
ATOM 849 N N . ASP A 1 106 ? 9.674 2.012 -11.081 1.00 85.94 106 ASP A N 1
ATOM 850 C CA . ASP A 1 106 ? 10.378 2.548 -12.243 1.00 85.94 106 ASP A CA 1
ATOM 851 C C . ASP A 1 106 ? 11.505 1.610 -12.728 1.00 85.94 106 ASP A C 1
ATOM 853 O O . ASP A 1 106 ? 12.028 0.767 -11.994 1.00 85.94 106 ASP A O 1
ATOM 857 N N . GLU A 1 107 ? 11.912 1.781 -13.987 1.00 80.00 107 GLU A N 1
ATOM 858 C CA . GLU A 1 107 ? 12.934 0.948 -14.638 1.00 80.00 107 GLU A CA 1
ATOM 859 C C . GLU A 1 107 ? 14.315 0.996 -13.960 1.00 80.00 107 GLU A C 1
ATOM 861 O O . GLU A 1 107 ? 15.145 0.122 -14.209 1.00 80.00 107 GLU A O 1
ATOM 866 N N . HIS A 1 108 ? 14.582 1.992 -13.111 1.00 77.69 108 HIS A N 1
ATOM 867 C CA . HIS A 1 108 ? 15.846 2.111 -12.384 1.00 77.69 108 HIS A CA 1
ATOM 868 C C . HIS A 1 108 ? 15.877 1.262 -11.114 1.00 77.69 108 HIS A C 1
ATOM 870 O O . HIS A 1 108 ? 16.962 0.917 -10.643 1.00 77.69 108 HIS A O 1
ATOM 876 N N . HIS A 1 109 ? 14.709 0.919 -10.575 1.00 74.50 109 HIS A N 1
ATOM 877 C CA . HIS A 1 109 ? 14.572 0.168 -9.331 1.00 74.50 109 HIS A CA 1
ATOM 878 C C . HIS A 1 109 ? 14.093 -1.276 -9.545 1.00 74.50 109 HIS A C 1
ATOM 880 O O . HIS A 1 109 ? 14.217 -2.103 -8.637 1.00 74.50 109 HIS A O 1
ATOM 886 N N . ILE A 1 110 ? 13.611 -1.615 -10.747 1.00 73.06 110 ILE A N 1
ATOM 887 C CA . ILE A 1 110 ? 13.317 -3.001 -11.135 1.00 73.06 110 ILE A CA 1
ATOM 888 C C . ILE A 1 110 ? 14.603 -3.842 -11.076 1.00 73.06 110 ILE A C 1
ATOM 890 O O . ILE A 1 110 ? 15.593 -3.565 -11.752 1.00 73.06 110 ILE A O 1
ATOM 894 N N . GLY A 1 111 ? 14.576 -4.911 -10.276 1.00 67.19 111 GLY A N 1
ATOM 895 C CA . GLY A 1 111 ? 15.678 -5.870 -10.159 1.00 67.19 111 GLY A CA 1
ATOM 896 C C . GLY A 1 111 ? 16.830 -5.464 -9.229 1.00 67.19 111 GLY A C 1
ATOM 897 O O . GLY A 1 111 ? 17.747 -6.268 -9.039 1.00 67.19 111 GLY A O 1
ATOM 898 N N . ASP A 1 112 ? 16.795 -4.282 -8.598 1.00 80.75 112 ASP A N 1
ATOM 899 C CA . ASP A 1 112 ? 17.755 -3.940 -7.540 1.00 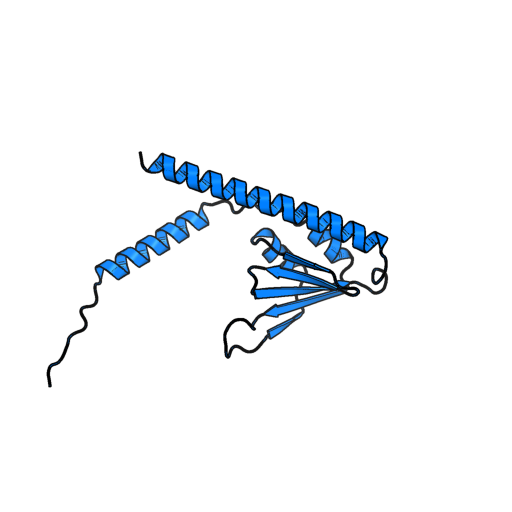80.75 112 ASP A CA 1
ATOM 900 C C . ASP A 1 112 ? 17.370 -4.639 -6.226 1.00 80.75 112 ASP A C 1
ATOM 902 O O . ASP A 1 112 ? 16.559 -4.164 -5.428 1.00 80.75 112 ASP A O 1
ATOM 906 N N . LEU A 1 113 ? 17.987 -5.798 -5.991 1.00 78.81 113 LEU A N 1
ATOM 907 C CA . LEU A 1 113 ? 17.728 -6.640 -4.822 1.00 78.81 113 LEU A CA 1
ATOM 908 C C . LEU A 1 113 ? 17.981 -5.932 -3.483 1.00 78.81 113 LEU A C 1
ATOM 910 O O . LEU A 1 113 ? 17.322 -6.263 -2.496 1.00 78.81 113 LEU A O 1
ATOM 914 N N . ASN A 1 114 ? 18.909 -4.970 -3.423 1.00 81.50 114 ASN A N 1
ATOM 915 C CA . ASN A 1 114 ? 19.189 -4.251 -2.179 1.00 81.50 114 ASN A CA 1
ATOM 916 C C . ASN A 1 114 ? 18.054 -3.282 -1.858 1.00 81.50 114 ASN A C 1
ATOM 918 O O . ASN A 1 114 ? 17.595 -3.212 -0.717 1.00 81.50 114 ASN A O 1
ATOM 922 N N . ILE A 1 115 ? 17.577 -2.569 -2.876 1.00 78.88 115 ILE A N 1
ATOM 923 C CA . ILE A 1 115 ? 16.446 -1.653 -2.755 1.00 78.88 115 ILE A CA 1
ATOM 924 C C . ILE A 1 115 ? 15.172 -2.418 -2.403 1.00 78.88 115 ILE A C 1
ATOM 926 O O . ILE A 1 115 ? 14.479 -2.044 -1.458 1.00 78.88 115 ILE A O 1
ATOM 930 N N . LEU A 1 116 ? 14.899 -3.532 -3.087 1.00 80.00 116 LEU A N 1
ATOM 931 C CA . LEU A 1 116 ? 13.732 -4.367 -2.796 1.00 80.00 116 LEU A CA 1
ATOM 932 C C . LEU A 1 116 ? 13.777 -4.934 -1.368 1.00 80.00 116 LEU A C 1
ATOM 934 O O . LEU A 1 116 ? 12.756 -4.940 -0.681 1.00 80.00 116 LEU A O 1
ATOM 938 N N . ALA A 1 117 ? 14.950 -5.346 -0.877 1.00 83.00 117 ALA A N 1
ATOM 939 C CA . ALA A 1 117 ? 15.107 -5.811 0.502 1.00 83.00 117 ALA A CA 1
ATOM 940 C C . ALA A 1 117 ? 14.858 -4.696 1.536 1.00 83.00 117 ALA A C 1
ATOM 942 O O . ALA A 1 117 ? 14.216 -4.942 2.561 1.00 83.00 117 ALA A O 1
ATOM 943 N N . LEU A 1 118 ? 15.325 -3.471 1.266 1.00 83.31 118 LEU A N 1
ATOM 944 C CA . LEU A 1 118 ? 15.074 -2.309 2.125 1.00 83.31 118 LEU A CA 1
ATOM 945 C C . LEU A 1 118 ? 13.588 -1.945 2.157 1.00 83.31 118 LEU A C 1
ATOM 947 O O . LEU A 1 118 ? 13.027 -1.768 3.239 1.00 83.31 118 LEU A O 1
ATOM 951 N N . VAL A 1 119 ? 12.945 -1.893 0.988 1.00 86.12 119 VAL A N 1
ATOM 952 C CA . VAL A 1 119 ? 11.504 -1.643 0.860 1.00 86.12 119 VAL A CA 1
ATOM 953 C C . VAL A 1 119 ? 10.709 -2.693 1.628 1.00 86.12 119 VAL A C 1
ATOM 955 O O . VAL A 1 119 ? 9.849 -2.337 2.434 1.00 86.12 119 VAL A O 1
ATOM 958 N N . LYS A 1 120 ? 11.045 -3.976 1.453 1.00 87.81 120 LYS A N 1
ATOM 959 C CA . LYS A 1 120 ? 10.414 -5.074 2.187 1.00 87.81 120 LYS A CA 1
ATOM 960 C C . LYS A 1 120 ? 10.535 -4.879 3.697 1.00 87.81 120 LYS A C 1
ATOM 962 O O . LYS A 1 120 ? 9.539 -4.927 4.408 1.00 87.81 120 LYS A O 1
ATOM 967 N N . SER A 1 121 ? 11.746 -4.619 4.191 1.00 85.56 121 SER A N 1
ATOM 968 C CA . SER A 1 121 ? 11.981 -4.425 5.626 1.00 85.56 121 SER A CA 1
ATOM 969 C C . SER A 1 121 ? 11.194 -3.237 6.187 1.00 85.56 121 SER A C 1
ATOM 971 O O . SER A 1 121 ? 10.692 -3.312 7.312 1.00 85.56 121 SER A O 1
ATOM 973 N N . ALA A 1 122 ? 11.091 -2.143 5.428 1.00 85.19 122 ALA A N 1
ATOM 974 C CA . ALA A 1 122 ? 10.341 -0.959 5.831 1.00 85.19 122 ALA A CA 1
ATOM 975 C C . ALA A 1 122 ? 8.830 -1.239 5.886 1.00 85.19 122 ALA A C 1
ATOM 977 O O . ALA A 1 122 ? 8.188 -0.908 6.883 1.00 85.19 122 ALA A O 1
ATOM 978 N N . LEU A 1 123 ? 8.279 -1.900 4.861 1.00 88.06 123 LEU A N 1
ATOM 979 C CA . LEU A 1 123 ? 6.863 -2.273 4.804 1.00 88.06 123 LEU A CA 1
ATOM 980 C C . LEU A 1 123 ? 6.489 -3.320 5.864 1.00 88.06 123 LEU A C 1
ATOM 982 O O . LEU A 1 123 ? 5.426 -3.202 6.472 1.00 88.06 123 LEU A O 1
ATOM 986 N N . ASP A 1 124 ? 7.358 -4.300 6.134 1.00 87.75 124 ASP A N 1
ATOM 987 C CA . ASP A 1 124 ? 7.173 -5.279 7.218 1.00 87.75 124 ASP A CA 1
ATOM 988 C C . ASP A 1 124 ? 7.068 -4.578 8.576 1.00 87.75 124 ASP A C 1
ATOM 990 O O . ASP A 1 124 ? 6.112 -4.792 9.324 1.00 87.75 124 ASP A O 1
ATOM 994 N N . THR A 1 125 ? 8.022 -3.687 8.863 1.00 82.88 125 THR A N 1
ATOM 995 C CA . THR A 1 125 ? 8.056 -2.930 10.122 1.00 82.88 125 THR A CA 1
ATOM 996 C C . THR A 1 125 ? 6.818 -2.045 10.260 1.00 82.88 125 THR A C 1
ATOM 998 O O . THR A 1 125 ? 6.178 -2.023 11.312 1.00 82.88 125 THR A O 1
ATOM 1001 N N . GLU A 1 126 ? 6.444 -1.327 9.198 1.00 85.44 126 GLU A N 1
ATOM 1002 C CA . GLU A 1 126 ? 5.256 -0.470 9.195 1.00 85.44 126 GLU A CA 1
ATOM 1003 C C . GLU A 1 126 ? 3.973 -1.289 9.403 1.00 85.44 126 GLU A C 1
ATOM 1005 O O . GLU A 1 126 ? 3.128 -0.913 10.217 1.00 85.44 126 GLU A O 1
ATOM 1010 N N . SER A 1 127 ? 3.834 -2.438 8.737 1.00 84.00 127 SER A N 1
ATOM 1011 C CA . SER A 1 127 ? 2.680 -3.328 8.905 1.00 84.00 127 SER A CA 1
ATOM 1012 C C . SER A 1 127 ? 2.570 -3.866 10.338 1.00 84.00 127 SER A C 1
ATOM 1014 O O . SER A 1 127 ? 1.484 -3.841 10.928 1.00 84.00 127 SER A O 1
ATOM 1016 N N . GLU A 1 128 ? 3.688 -4.271 10.948 1.00 84.50 128 GLU A N 1
ATOM 1017 C CA . GLU A 1 128 ? 3.723 -4.764 12.330 1.00 84.50 128 GLU A CA 1
ATOM 1018 C C . GLU A 1 128 ? 3.356 -3.671 13.345 1.00 84.50 128 GLU A C 1
ATOM 1020 O O . GLU A 1 128 ? 2.528 -3.896 14.240 1.00 84.50 128 GLU A O 1
ATOM 1025 N N . VAL A 1 129 ? 3.910 -2.465 13.183 1.00 83.38 129 VAL A N 1
ATOM 1026 C CA . VAL A 1 129 ? 3.576 -1.309 14.027 1.00 83.38 129 VAL A CA 1
ATOM 1027 C C . VAL A 1 129 ? 2.087 -0.987 13.920 1.00 83.38 129 VAL A C 1
ATOM 1029 O O . VAL A 1 129 ? 1.424 -0.820 14.946 1.00 83.38 129 VAL A O 1
ATOM 1032 N N . ARG A 1 130 ? 1.533 -0.963 12.703 1.00 82.12 130 ARG A N 1
ATOM 1033 C CA . ARG A 1 130 ? 0.112 -0.664 12.458 1.00 82.12 130 ARG A CA 1
ATOM 1034 C C . ARG A 1 130 ? -0.808 -1.736 13.042 1.00 82.12 130 ARG A C 1
ATOM 1036 O O . ARG A 1 130 ? -1.795 -1.402 13.698 1.00 82.12 130 ARG A O 1
ATOM 1043 N N . SER A 1 131 ? -0.459 -3.014 12.887 1.00 82.75 131 SER A N 1
ATOM 1044 C CA . SER A 1 131 ? -1.177 -4.135 13.510 1.00 82.75 131 SER A CA 1
ATOM 1045 C C . SER A 1 131 ? -1.178 -4.019 15.037 1.00 82.75 131 SER A C 1
ATOM 1047 O O . SER A 1 131 ? -2.230 -4.096 15.676 1.00 82.75 131 SER A O 1
ATOM 1049 N N . THR A 1 132 ? -0.017 -3.729 15.629 1.00 81.25 132 THR A N 1
ATOM 1050 C CA . THR A 1 132 ? 0.133 -3.551 17.079 1.00 81.25 132 THR A CA 1
ATOM 1051 C C . THR A 1 132 ? -0.678 -2.359 17.590 1.00 81.25 132 THR A C 1
ATOM 1053 O O . THR A 1 132 ? -1.381 -2.473 18.597 1.00 81.25 132 THR A O 1
ATOM 1056 N N . GLN A 1 133 ? -0.638 -1.223 16.889 1.00 78.56 133 GLN A N 1
ATOM 1057 C CA . GLN A 1 133 ? -1.440 -0.042 17.218 1.00 78.56 133 GLN A CA 1
ATOM 1058 C C . GLN A 1 133 ? -2.939 -0.353 17.184 1.00 78.56 133 GLN A C 1
ATOM 1060 O O . GLN A 1 133 ? -3.653 0.015 18.121 1.00 78.56 133 GLN A O 1
ATOM 1065 N N . ASN A 1 134 ? -3.405 -1.081 16.165 1.00 77.44 134 ASN A N 1
ATOM 1066 C CA . ASN A 1 134 ? -4.803 -1.495 16.065 1.00 77.44 134 ASN A CA 1
ATOM 1067 C C . ASN A 1 134 ? -5.196 -2.435 17.222 1.00 77.44 134 ASN A C 1
ATOM 1069 O O . ASN A 1 134 ? -6.194 -2.198 17.899 1.00 77.44 134 ASN A O 1
ATOM 1073 N N . GLN A 1 135 ? -4.368 -3.432 17.554 1.00 80.31 135 GLN A N 1
ATOM 1074 C CA . GLN A 1 135 ? -4.622 -4.321 18.699 1.00 80.31 135 GLN A CA 1
ATOM 1075 C C . GLN A 1 135 ? -4.687 -3.565 20.036 1.00 80.31 135 GLN A C 1
ATOM 1077 O O . GLN A 1 135 ? -5.568 -3.829 20.857 1.00 80.31 135 GLN A O 1
ATOM 1082 N N . ILE A 1 136 ? -3.773 -2.616 20.273 1.00 76.69 136 ILE A N 1
ATOM 1083 C CA . ILE A 1 136 ? -3.793 -1.769 21.477 1.00 76.69 136 ILE A CA 1
ATOM 1084 C C . ILE A 1 136 ? -5.079 -0.940 21.518 1.00 76.69 136 ILE A C 1
ATOM 1086 O O . ILE A 1 136 ? -5.703 -0.832 22.576 1.00 76.69 136 ILE A O 1
ATOM 1090 N N . HIS A 1 137 ? -5.480 -0.366 20.385 1.00 72.81 137 HIS A N 1
ATOM 1091 C CA . HIS A 1 137 ? -6.701 0.425 20.279 1.00 72.81 137 HIS A CA 1
ATOM 1092 C C . HIS A 1 137 ? -7.947 -0.420 20.588 1.00 72.81 137 HIS A C 1
ATOM 1094 O O . HIS A 1 137 ? -8.727 -0.053 21.466 1.00 72.81 137 HIS A O 1
ATOM 1100 N N . GLN A 1 138 ? -8.081 -1.601 19.979 1.00 75.19 138 GLN A N 1
ATOM 1101 C CA . GLN A 1 138 ? -9.178 -2.536 20.255 1.00 75.19 138 GLN A CA 1
ATOM 1102 C C . GLN A 1 138 ? -9.246 -2.934 21.736 1.00 75.19 138 GLN A C 1
ATOM 1104 O O . GLN A 1 138 ? -10.325 -2.935 22.327 1.00 75.19 138 GLN A O 1
ATOM 1109 N N . ARG A 1 139 ? -8.100 -3.205 22.374 1.00 73.50 139 ARG A N 1
ATOM 1110 C CA . ARG A 1 139 ? -8.049 -3.511 23.816 1.00 73.50 139 ARG A CA 1
ATOM 1111 C C . ARG A 1 139 ? -8.530 -2.344 24.681 1.00 73.50 139 ARG A C 1
ATOM 1113 O O . ARG A 1 139 ? -9.244 -2.575 25.652 1.00 73.50 139 ARG A O 1
ATOM 1120 N N . LYS A 1 140 ? -8.163 -1.103 24.341 1.00 70.25 140 LYS A N 1
ATOM 1121 C CA . LYS A 1 140 ? -8.628 0.095 25.064 1.00 70.25 140 LYS A CA 1
ATOM 1122 C C . LYS A 1 140 ? -10.140 0.279 24.945 1.00 70.25 140 LYS A C 1
ATOM 1124 O O . LYS A 1 1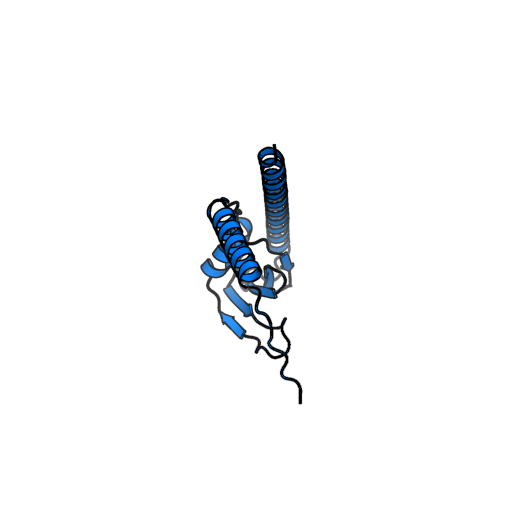40 ? -10.775 0.608 25.943 1.00 70.25 140 LYS A O 1
ATOM 1129 N N . LEU A 1 141 ? -10.707 0.039 23.762 1.00 70.94 141 LEU A N 1
ATOM 1130 C CA . LEU A 1 141 ? -12.155 0.099 23.550 1.00 70.94 141 LEU A CA 1
ATOM 1131 C C . LEU A 1 141 ? -12.892 -0.939 24.398 1.00 70.94 141 LEU A C 1
ATOM 1133 O O . LEU A 1 141 ? -13.850 -0.591 25.082 1.00 70.94 141 LEU A O 1
ATOM 1137 N N . MET A 1 142 ? -12.409 -2.185 24.411 1.00 69.81 142 MET A N 1
ATOM 1138 C CA . MET A 1 142 ? -13.000 -3.257 25.221 1.00 69.81 142 MET A CA 1
ATOM 1139 C C . MET A 1 142 ? -12.945 -2.929 26.719 1.00 69.81 142 MET A C 1
ATOM 1141 O O . MET A 1 142 ? -13.961 -3.014 27.402 1.00 69.81 142 MET A O 1
ATOM 1145 N N . ALA A 1 143 ? -11.801 -2.447 27.215 1.00 66.00 143 ALA A N 1
ATOM 1146 C CA . ALA A 1 143 ? -11.658 -2.045 28.615 1.00 66.00 143 ALA A CA 1
ATOM 1147 C C . ALA A 1 143 ? -12.560 -0.851 28.997 1.00 66.00 143 ALA A C 1
ATOM 1149 O O . ALA A 1 143 ? -13.114 -0.814 30.094 1.00 66.00 143 ALA A O 1
ATOM 1150 N N . GLY A 1 144 ? -12.734 0.128 28.100 1.00 61.84 144 GLY A N 1
ATOM 1151 C CA . GLY A 1 144 ? -13.648 1.256 28.316 1.00 61.84 144 GLY A CA 1
ATOM 1152 C C . GLY A 1 144 ? -15.126 0.847 28.302 1.00 61.84 144 GLY A C 1
ATOM 1153 O O . GLY A 1 144 ? -15.933 1.391 29.058 1.00 61.84 144 GLY A O 1
ATOM 1154 N N . PHE A 1 145 ? -15.482 -0.147 27.487 1.00 57.31 145 PHE A N 1
ATOM 1155 C CA . PHE A 1 145 ? -16.831 -0.706 27.452 1.00 57.31 145 PHE A CA 1
ATOM 1156 C C . PHE A 1 145 ? -17.152 -1.478 28.741 1.00 57.31 145 PHE A C 1
ATOM 1158 O O . PHE A 1 145 ? -18.205 -1.273 29.337 1.00 57.31 145 PHE A O 1
ATOM 1165 N N . GLU A 1 146 ? -16.214 -2.283 29.241 1.00 55.56 146 GLU A N 1
ATOM 1166 C CA . GLU A 1 146 ? -16.363 -2.981 30.525 1.00 55.56 146 GLU A CA 1
ATOM 1167 C C . GLU A 1 146 ? -16.498 -2.010 31.710 1.00 55.56 146 GLU A C 1
ATOM 1169 O O . GLU A 1 146 ? -17.301 -2.248 32.609 1.00 55.56 146 GLU A O 1
ATOM 1174 N N . ALA A 1 147 ? -15.777 -0.885 31.693 1.00 55.69 147 ALA A N 1
ATOM 1175 C CA . ALA A 1 147 ? -15.839 0.126 32.750 1.00 55.69 147 ALA A CA 1
ATOM 1176 C C . ALA A 1 147 ? -17.140 0.953 32.766 1.00 55.69 147 ALA A C 1
ATOM 1178 O O . ALA A 1 147 ? -17.462 1.536 33.796 1.00 55.69 147 ALA A O 1
ATOM 1179 N N . SER A 1 148 ? -17.876 1.023 31.652 1.00 52.19 148 SER A N 1
ATOM 1180 C CA . SER A 1 148 ? -19.144 1.773 31.545 1.00 52.19 148 SER A CA 1
ATOM 1181 C C . SER A 1 148 ? -20.395 0.924 31.806 1.00 52.19 148 SER A C 1
ATOM 1183 O O . SER A 1 148 ? -21.505 1.457 31.823 1.00 52.19 148 SER A O 1
ATOM 1185 N N . MET A 1 149 ? -20.225 -0.384 32.033 1.00 48.91 149 MET A N 1
ATOM 1186 C CA . MET A 1 149 ? -21.292 -1.309 32.443 1.00 48.91 149 MET A CA 1
ATOM 1187 C C . MET A 1 149 ? -21.434 -1.465 33.971 1.00 48.91 149 MET A C 1
ATOM 1189 O O . MET A 1 149 ? -22.276 -2.248 34.418 1.00 48.91 149 MET A O 1
ATOM 1193 N N . PHE A 1 150 ? -20.653 -0.721 34.761 1.00 44.56 150 PHE A N 1
ATOM 1194 C CA . PHE A 1 150 ? -20.756 -0.612 36.223 1.00 44.56 150 PHE A CA 1
ATOM 1195 C C . PHE A 1 150 ? -21.110 0.820 36.637 1.00 44.56 150 PHE A C 1
ATOM 1197 O O . PHE A 1 150 ? -21.739 0.965 37.710 1.00 44.56 150 PHE A O 1
#